Protein AF-A0A653NPD7-F1 (afdb_monomer_lite)

Sequence (84 aa):
MIMEKKSSPQKEPEYIAIANRLKSLRKEKGYKNYEHIAYDLEMSRSAYWRLEQGVNFEIKTLIKICKLLKVSLAEFFKEIDLPE

Secondary structure (DSSP, 8-state):
------PPPPPPHHHHHHHHHHHHHHHHTT--SHHHHHHHTT--HHHHHHHTTT----HHHHHHHHHHHT--HHHHHHT-----

Structure (mmCIF, N/CA/C/O backbone):
data_AF-A0A653NPD7-F1
#
_entry.id   AF-A0A653NPD7-F1
#
loop_
_atom_site.group_PDB
_atom_site.id
_atom_site.type_symbol
_atom_site.label_atom_id
_atom_site.label_alt_id
_atom_site.label_comp_id
_atom_site.label_asym_id
_atom_site.label_entity_id
_atom_site.label_seq_id
_atom_site.pdbx_PDB_ins_code
_atom_site.Cartn_x
_atom_site.Cartn_y
_atom_site.Cartn_z
_atom_site.occupancy
_atom_site.B_iso_or_equiv
_atom_site.auth_seq_id
_atom_site.auth_comp_id
_atom_site.auth_asym_id
_atom_site.auth_atom_id
_atom_site.pdbx_PDB_model_num
ATOM 1 N N . MET A 1 1 ? 35.502 16.255 -2.004 1.00 47.00 1 MET A N 1
ATOM 2 C CA . MET A 1 1 ? 34.083 16.353 -2.410 1.00 47.00 1 MET A CA 1
ATOM 3 C C . MET A 1 1 ? 33.239 15.706 -1.329 1.00 47.00 1 MET A C 1
ATOM 5 O O . MET A 1 1 ? 33.248 14.488 -1.216 1.00 47.00 1 MET A O 1
ATOM 9 N N . ILE A 1 2 ? 32.585 16.507 -0.490 1.00 52.12 2 ILE A N 1
ATOM 10 C CA . ILE A 1 2 ? 31.566 15.999 0.431 1.00 52.12 2 ILE A CA 1
ATOM 11 C C . ILE A 1 2 ? 30.318 15.808 -0.428 1.00 52.12 2 ILE A C 1
ATOM 13 O O . ILE A 1 2 ? 29.797 16.775 -0.973 1.00 52.12 2 ILE A O 1
ATOM 17 N N . MET A 1 3 ? 29.907 14.559 -0.643 1.00 51.44 3 MET A N 1
ATOM 18 C CA . MET A 1 3 ? 28.651 14.271 -1.328 1.00 51.44 3 MET A CA 1
ATOM 19 C C . MET A 1 3 ? 27.524 14.692 -0.385 1.00 51.44 3 MET A C 1
ATOM 21 O O . MET A 1 3 ? 27.291 14.037 0.632 1.00 51.44 3 MET A O 1
ATOM 25 N N . GLU A 1 4 ? 26.859 15.804 -0.686 1.00 43.81 4 GLU A N 1
ATOM 26 C CA . GLU A 1 4 ? 25.628 16.187 -0.004 1.00 43.81 4 GLU A CA 1
ATOM 27 C C . GLU A 1 4 ? 24.635 15.026 -0.136 1.00 43.81 4 GLU A C 1
ATOM 29 O O . GLU A 1 4 ? 24.286 14.598 -1.242 1.00 43.81 4 GLU A O 1
ATOM 34 N N . LYS A 1 5 ? 24.200 14.465 0.999 1.00 49.09 5 LYS A N 1
ATOM 35 C CA . LYS A 1 5 ? 23.043 13.570 1.021 1.00 49.09 5 LYS A CA 1
ATOM 36 C C . LYS A 1 5 ? 21.885 14.362 0.422 1.00 49.09 5 LYS A C 1
ATOM 38 O O . LYS A 1 5 ? 21.392 15.275 1.077 1.00 49.09 5 LYS A O 1
ATOM 43 N N . LYS A 1 6 ? 21.454 14.017 -0.798 1.00 43.38 6 LYS A N 1
ATOM 44 C CA . LYS A 1 6 ? 20.173 14.488 -1.338 1.00 43.38 6 LYS A CA 1
ATOM 45 C C . LYS A 1 6 ? 19.128 14.235 -0.256 1.00 43.38 6 LYS A C 1
ATOM 47 O O . LYS A 1 6 ? 18.922 13.076 0.114 1.00 43.38 6 LYS A O 1
ATOM 52 N N . SER A 1 7 ? 18.537 15.297 0.289 1.00 46.19 7 SER A N 1
ATOM 53 C CA . SER A 1 7 ? 17.390 15.165 1.175 1.00 46.19 7 SER A CA 1
ATOM 54 C C . SER A 1 7 ? 16.362 14.339 0.412 1.00 46.19 7 SER A C 1
ATOM 56 O O . SER A 1 7 ? 16.001 14.652 -0.724 1.00 46.19 7 SER A O 1
ATOM 58 N N . SER A 1 8 ? 15.984 13.192 0.971 1.00 53.75 8 SER A N 1
ATOM 59 C CA . SER A 1 8 ? 14.863 12.423 0.444 1.00 53.75 8 SER A CA 1
ATOM 60 C C . SER A 1 8 ? 13.687 13.386 0.281 1.00 53.75 8 SER A C 1
ATOM 62 O O . SER A 1 8 ? 13.445 14.130 1.236 1.00 53.75 8 SER A O 1
ATOM 64 N N . PRO A 1 9 ? 12.989 13.413 -0.872 1.00 57.84 9 PRO A N 1
ATOM 65 C CA . PRO A 1 9 ? 11.831 14.280 -1.022 1.00 57.84 9 PRO A CA 1
ATOM 66 C C . PRO A 1 9 ? 10.906 14.037 0.168 1.00 57.84 9 PRO A C 1
ATOM 68 O O . PRO A 1 9 ? 10.624 12.880 0.501 1.00 57.84 9 PRO A O 1
ATOM 71 N N . GLN A 1 10 ? 10.553 15.123 0.858 1.00 61.84 10 GLN A N 1
ATOM 72 C CA . GLN A 1 10 ? 9.623 15.104 1.979 1.00 61.84 10 GLN A CA 1
ATOM 73 C C . GLN A 1 10 ? 8.389 14.329 1.504 1.00 61.84 10 GLN A C 1
ATOM 75 O O . GLN A 1 10 ? 7.808 14.669 0.476 1.00 61.84 10 GLN A O 1
ATOM 80 N N . LYS A 1 11 ? 8.060 13.213 2.161 1.00 77.12 11 LYS A N 1
ATOM 81 C CA . LYS A 1 11 ? 6.872 12.446 1.782 1.00 77.12 11 LYS A CA 1
ATOM 82 C C . LYS A 1 11 ? 5.661 13.221 2.266 1.00 77.12 11 LYS A C 1
ATOM 84 O O . LYS A 1 11 ? 5.580 13.490 3.464 1.00 77.12 11 LYS A O 1
ATOM 89 N N . GLU A 1 12 ? 4.761 13.540 1.342 1.00 89.31 12 GLU A N 1
ATOM 90 C CA . GLU A 1 12 ? 3.485 14.166 1.672 1.00 89.31 12 GLU A CA 1
ATOM 91 C C . GLU A 1 12 ? 2.759 13.307 2.719 1.00 89.31 12 GLU A C 1
ATOM 93 O O . GLU A 1 12 ? 2.751 12.068 2.609 1.00 89.31 12 GLU A O 1
ATOM 98 N N . PRO A 1 13 ? 2.211 13.914 3.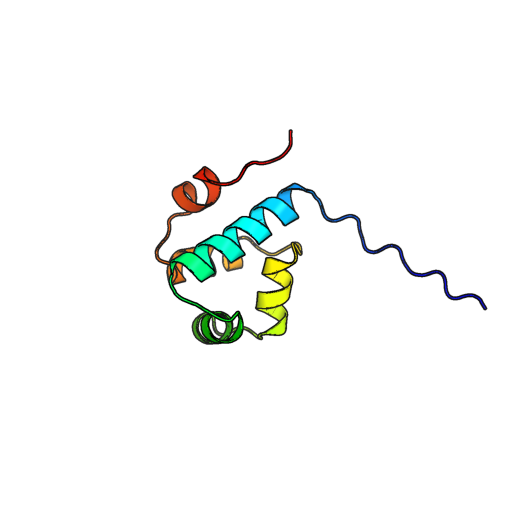777 1.00 92.12 13 PRO A N 1
ATOM 99 C CA . PRO A 1 13 ? 1.635 13.165 4.886 1.00 92.12 13 PRO A CA 1
ATOM 100 C C . PRO A 1 13 ? 0.420 12.312 4.454 1.00 92.12 13 PRO A C 1
ATOM 102 O O . PRO A 1 13 ? 0.215 11.218 4.987 1.00 92.12 13 PRO A O 1
ATOM 105 N N . GLU A 1 14 ? -0.286 12.694 3.390 1.00 93.19 14 GLU A N 1
ATOM 106 C CA . GLU A 1 14 ? -1.329 11.905 2.724 1.00 93.19 14 GLU A CA 1
ATOM 107 C C . GLU A 1 14 ? -0.774 10.605 2.127 1.00 93.19 14 GLU A C 1
ATOM 109 O O . GLU A 1 14 ? -1.416 9.554 2.201 1.00 93.19 14 GLU A O 1
ATOM 114 N N . TYR A 1 15 ? 0.444 10.626 1.571 1.00 94.19 15 TYR A N 1
ATOM 115 C CA . TYR A 1 15 ? 1.071 9.417 1.024 1.00 94.19 15 TYR A CA 1
ATOM 116 C C . TYR A 1 15 ? 1.383 8.422 2.137 1.00 94.19 15 TYR A C 1
ATOM 118 O O . TYR A 1 15 ? 1.240 7.211 1.952 1.00 94.19 15 TYR A O 1
ATOM 126 N N . ILE A 1 16 ? 1.782 8.928 3.304 1.00 94.75 16 ILE A N 1
ATOM 127 C CA . ILE A 1 1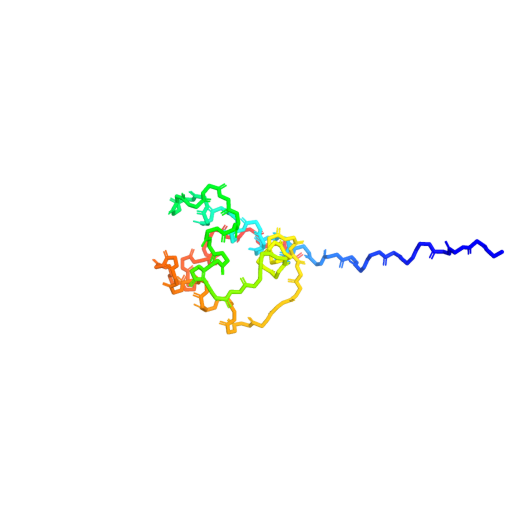6 ? 2.009 8.109 4.493 1.00 94.75 16 ILE A CA 1
ATOM 128 C C . ILE A 1 16 ? 0.690 7.528 5.007 1.00 94.75 16 ILE A C 1
ATOM 130 O O . ILE A 1 16 ? 0.634 6.332 5.300 1.00 94.75 16 ILE A O 1
ATOM 134 N N . ALA A 1 17 ? -0.379 8.325 5.062 1.00 94.94 17 ALA A N 1
ATOM 135 C CA . ALA A 1 17 ? -1.700 7.865 5.485 1.00 94.94 17 ALA A CA 1
ATOM 136 C C . ALA A 1 17 ? -2.230 6.738 4.573 1.00 94.94 17 ALA A C 1
ATOM 138 O O . ALA A 1 17 ? -2.621 5.668 5.053 1.00 94.94 17 ALA A O 1
ATOM 139 N N . ILE A 1 18 ? -2.129 6.913 3.251 1.00 96.00 18 ILE A N 1
ATOM 140 C CA . ILE A 1 18 ? -2.500 5.898 2.251 1.00 96.00 18 ILE A CA 1
ATOM 141 C C . ILE A 1 18 ? -1.634 4.636 2.388 1.00 96.00 18 ILE A C 1
ATOM 143 O O . ILE A 1 18 ? -2.155 3.517 2.372 1.00 96.00 18 ILE A O 1
ATOM 147 N N . ALA A 1 19 ? -0.319 4.784 2.565 1.00 96.00 19 ALA A N 1
ATOM 148 C CA . ALA A 1 19 ? 0.595 3.657 2.749 1.00 96.00 19 ALA A CA 1
ATOM 149 C C . ALA A 1 19 ? 0.290 2.848 4.016 1.00 96.00 19 ALA A C 1
ATOM 151 O O . ALA A 1 19 ? 0.287 1.612 3.991 1.00 96.00 19 ALA A O 1
ATOM 152 N N . ASN A 1 20 ? -0.019 3.537 5.114 1.00 95.81 20 ASN A N 1
ATOM 153 C CA . ASN A 1 20 ? -0.434 2.909 6.362 1.00 95.81 20 ASN A CA 1
ATOM 154 C C . ASN A 1 20 ? -1.742 2.135 6.178 1.00 95.81 20 ASN A C 1
ATOM 156 O O . ASN A 1 20 ? -1.841 0.993 6.633 1.00 95.81 20 ASN A O 1
ATOM 160 N N . ARG A 1 21 ? -2.711 2.696 5.443 1.00 96.69 21 ARG A N 1
ATOM 161 C CA . ARG A 1 21 ? -3.967 2.005 5.127 1.00 96.69 21 ARG A CA 1
ATOM 162 C C . ARG A 1 21 ? -3.742 0.733 4.310 1.00 96.69 21 ARG A C 1
ATOM 164 O O . ARG A 1 21 ? -4.292 -0.310 4.666 1.00 96.69 21 ARG A O 1
ATOM 171 N N . LEU A 1 22 ? -2.897 0.783 3.275 1.00 96.56 22 LEU A N 1
ATOM 172 C CA . LEU A 1 22 ? -2.519 -0.397 2.480 1.00 96.56 22 LEU A CA 1
ATOM 173 C C . LEU A 1 22 ? -1.935 -1.508 3.365 1.00 96.56 22 LEU A C 1
ATOM 175 O O . LEU A 1 22 ? -2.351 -2.666 3.276 1.00 96.56 22 LEU A O 1
ATOM 179 N N . LYS A 1 23 ? -1.023 -1.138 4.267 1.00 95.81 23 LYS A N 1
ATOM 180 C CA . LYS A 1 23 ? -0.371 -2.065 5.196 1.00 95.81 23 LYS A CA 1
ATOM 181 C C . LYS A 1 23 ? -1.339 -2.689 6.195 1.00 95.81 23 LYS A C 1
ATOM 183 O O . LYS A 1 23 ? -1.224 -3.882 6.491 1.00 95.81 23 LYS A O 1
ATOM 188 N N . SER A 1 24 ? -2.281 -1.910 6.716 1.00 95.56 24 SER A N 1
ATOM 189 C CA . SER A 1 24 ? -3.314 -2.402 7.631 1.00 95.56 24 SER A CA 1
ATOM 190 C C . SER A 1 24 ? -4.244 -3.396 6.939 1.00 95.56 24 SER A C 1
ATOM 192 O O . SER A 1 24 ? -4.397 -4.514 7.431 1.00 95.56 24 SER A O 1
ATOM 194 N N . LEU A 1 25 ? -4.765 -3.056 5.755 1.00 96.00 25 LEU A N 1
ATOM 195 C CA . LEU A 1 25 ? -5.646 -3.944 4.988 1.00 96.00 25 LEU A CA 1
ATOM 196 C C . LEU A 1 25 ? -4.953 -5.247 4.583 1.00 96.00 25 LEU A C 1
ATOM 198 O O . LEU A 1 25 ? -5.547 -6.320 4.668 1.00 96.00 25 LEU A O 1
ATOM 202 N N . ARG A 1 26 ? -3.676 -5.183 4.191 1.00 95.44 26 ARG A N 1
ATOM 203 C CA . ARG A 1 26 ? -2.889 -6.386 3.909 1.00 95.44 26 ARG A CA 1
ATOM 204 C C . ARG A 1 26 ? -2.875 -7.338 5.107 1.00 95.44 26 ARG A C 1
ATOM 206 O O . ARG A 1 26 ? -3.124 -8.532 4.947 1.00 95.44 26 ARG A O 1
ATOM 213 N N . LYS A 1 27 ? -2.575 -6.817 6.301 1.00 95.12 27 LYS A N 1
ATOM 214 C CA . LYS A 1 27 ? -2.531 -7.618 7.533 1.00 95.12 27 LYS A CA 1
ATOM 215 C C . LYS A 1 27 ? -3.903 -8.185 7.890 1.00 95.12 27 LYS A C 1
ATOM 217 O O . LYS A 1 27 ? -3.983 -9.361 8.231 1.00 95.12 27 LYS A O 1
ATOM 222 N N . GLU A 1 28 ? -4.957 -7.380 7.774 1.00 94.31 28 GLU A N 1
ATOM 223 C CA . GLU A 1 28 ? -6.345 -7.787 8.034 1.00 94.31 28 GLU A CA 1
ATOM 224 C C . GLU A 1 28 ? -6.770 -8.968 7.151 1.00 94.31 28 GLU A C 1
ATOM 226 O O . GLU A 1 28 ? -7.414 -9.904 7.616 1.00 94.31 28 GLU A O 1
ATOM 231 N N . LYS A 1 29 ? -6.332 -8.981 5.888 1.00 93.12 29 LYS A N 1
ATOM 232 C CA . LYS A 1 29 ? -6.613 -10.065 4.934 1.00 93.12 29 LYS A CA 1
ATOM 233 C C . LYS A 1 29 ? -5.669 -11.270 5.065 1.00 93.12 29 LYS A C 1
ATOM 235 O O . LYS A 1 29 ? -5.704 -12.164 4.228 1.00 93.12 29 LYS A O 1
ATOM 240 N N . GLY A 1 30 ? -4.837 -11.323 6.109 1.00 93.81 30 GLY A N 1
ATOM 241 C CA . GLY A 1 30 ? -4.021 -12.494 6.451 1.00 93.81 30 GLY A CA 1
ATOM 242 C C . GLY A 1 30 ? -2.652 -12.571 5.766 1.00 93.81 30 GLY A C 1
ATOM 243 O O . GLY A 1 30 ? -1.903 -13.526 5.992 1.00 93.81 30 GLY A O 1
ATOM 244 N N . TYR A 1 31 ? -2.263 -11.564 4.982 1.00 93.19 31 TY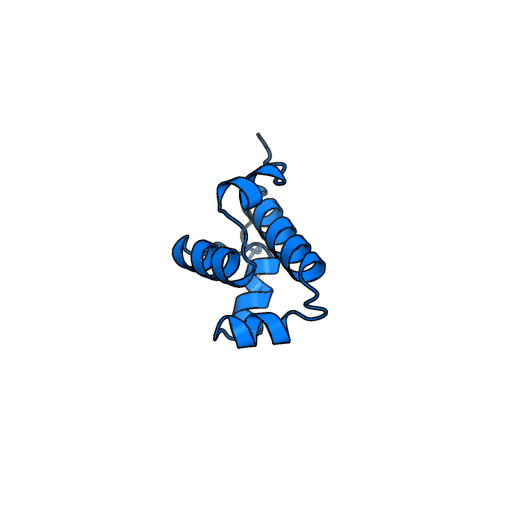R A N 1
ATOM 245 C CA . TYR A 1 31 ? -0.942 -11.512 4.356 1.00 93.19 31 TYR A CA 1
ATOM 246 C C . TYR A 1 31 ? 0.130 -11.120 5.383 1.00 93.19 31 TYR A C 1
ATOM 248 O O . TYR A 1 31 ? 0.404 -9.940 5.632 1.00 93.19 31 TYR A O 1
ATOM 256 N N . LYS A 1 32 ? 0.772 -12.133 5.978 1.00 88.00 32 LYS A N 1
ATOM 257 C CA . LYS A 1 32 ? 1.818 -11.967 7.007 1.00 88.00 32 LYS A CA 1
ATOM 258 C C . LYS A 1 32 ? 3.046 -11.205 6.499 1.00 88.00 32 LYS A C 1
ATOM 260 O O . LYS A 1 32 ? 3.643 -10.435 7.248 1.00 88.00 32 LYS A O 1
ATOM 265 N N . ASN A 1 33 ? 3.395 -11.376 5.226 1.00 86.00 33 ASN A N 1
ATOM 266 C CA . ASN A 1 33 ? 4.508 -10.692 4.574 1.00 86.00 33 ASN A CA 1
ATOM 267 C C . ASN A 1 33 ? 4.027 -9.933 3.323 1.00 86.00 33 ASN A C 1
ATOM 269 O O . ASN A 1 33 ? 2.944 -10.184 2.794 1.00 86.00 33 ASN A O 1
ATOM 273 N N . TYR A 1 34 ? 4.836 -8.979 2.865 1.00 86.25 34 TYR A N 1
ATOM 274 C CA . TYR A 1 34 ? 4.581 -8.249 1.621 1.00 86.25 34 TYR A CA 1
ATOM 275 C C . TYR A 1 34 ? 4.873 -9.093 0.370 1.00 86.25 34 TYR A C 1
ATOM 277 O O . TYR A 1 34 ? 4.524 -8.692 -0.734 1.00 86.25 34 TYR A O 1
ATOM 285 N N . GLU A 1 35 ? 5.521 -10.249 0.516 1.00 90.81 35 GLU A N 1
ATOM 286 C CA . GLU A 1 35 ? 5.903 -11.098 -0.613 1.00 90.81 35 GLU A CA 1
ATOM 287 C C . GLU A 1 35 ? 4.701 -11.817 -1.217 1.00 90.81 35 GLU A C 1
ATOM 289 O O . GLU A 1 35 ? 4.552 -11.836 -2.434 1.00 90.81 35 GLU A O 1
ATOM 294 N N . HIS A 1 36 ? 3.819 -12.346 -0.369 1.00 94.19 36 HIS A N 1
ATOM 295 C CA . HIS A 1 36 ? 2.637 -13.090 -0.798 1.00 94.19 36 HIS A CA 1
ATOM 296 C C . HIS A 1 36 ? 1.660 -12.190 -1.559 1.00 94.19 36 HIS A C 1
ATOM 298 O O . HIS A 1 36 ? 1.198 -12.543 -2.635 1.00 94.19 36 HIS A O 1
ATOM 304 N N . ILE A 1 37 ? 1.396 -10.986 -1.049 1.00 95.50 37 ILE A N 1
ATOM 305 C CA . ILE A 1 37 ? 0.523 -10.044 -1.755 1.00 95.50 37 ILE A CA 1
ATOM 306 C C . ILE A 1 37 ? 1.171 -9.505 -3.033 1.00 95.50 37 ILE A C 1
ATOM 308 O O . ILE A 1 37 ? 0.476 -9.259 -4.011 1.00 95.50 37 ILE A O 1
ATOM 312 N N . ALA A 1 38 ? 2.498 -9.327 -3.052 1.00 96.69 38 ALA A N 1
ATOM 313 C CA . ALA A 1 38 ? 3.194 -8.899 -4.258 1.00 96.69 38 ALA A CA 1
ATOM 314 C C . ALA A 1 38 ? 3.082 -9.966 -5.356 1.00 96.69 38 ALA A C 1
ATOM 316 O O . ALA A 1 38 ? 2.872 -9.618 -6.515 1.00 96.69 38 ALA A O 1
ATOM 317 N N . TYR A 1 39 ? 3.158 -11.246 -4.977 1.00 95.88 39 TYR A N 1
ATOM 318 C CA . TYR A 1 39 ? 2.920 -12.372 -5.875 1.00 95.88 39 TYR A CA 1
ATOM 319 C C . TYR A 1 39 ? 1.498 -12.344 -6.455 1.00 95.88 39 TYR A C 1
ATOM 321 O O . TYR A 1 39 ? 1.351 -12.327 -7.674 1.00 95.88 39 TYR A O 1
ATOM 329 N N . ASP A 1 40 ? 0.472 -12.215 -5.611 1.00 95.50 40 ASP A N 1
ATOM 330 C CA . ASP A 1 40 ? -0.932 -12.161 -6.053 1.00 95.50 40 ASP A CA 1
ATOM 331 C C . ASP A 1 40 ? -1.256 -10.917 -6.901 1.00 95.50 40 ASP A C 1
ATOM 333 O O . ASP A 1 40 ? -2.149 -10.929 -7.748 1.00 95.50 40 ASP A O 1
ATOM 337 N N . LEU A 1 41 ? -0.525 -9.820 -6.686 1.00 95.75 41 LEU A N 1
ATOM 338 C CA . LEU A 1 41 ? -0.613 -8.600 -7.491 1.00 95.75 41 LEU A CA 1
ATOM 339 C C . LEU A 1 41 ? 0.251 -8.643 -8.752 1.00 95.75 41 LEU A C 1
ATOM 341 O O . LEU A 1 41 ? 0.254 -7.654 -9.492 1.00 95.75 41 LEU A O 1
ATOM 345 N N . GLU A 1 42 ? 0.973 -9.736 -9.002 1.00 96.44 42 GLU A N 1
ATOM 346 C CA . GLU A 1 42 ? 1.921 -9.888 -10.113 1.00 96.44 42 GLU A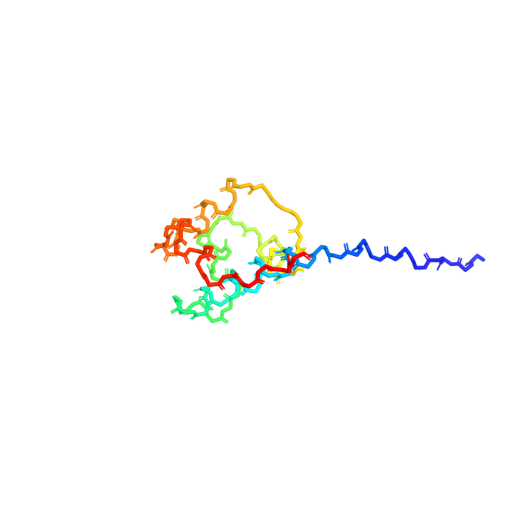 CA 1
ATOM 347 C C . GLU A 1 42 ? 2.907 -8.711 -10.182 1.00 96.44 42 GLU A C 1
ATOM 349 O O . GLU A 1 42 ? 3.160 -8.122 -11.235 1.00 96.44 42 GLU A O 1
ATOM 354 N N . MET A 1 43 ? 3.425 -8.305 -9.025 1.00 95.88 43 MET A N 1
ATOM 355 C CA . MET A 1 43 ? 4.348 -7.185 -8.899 1.00 95.88 43 MET A CA 1
ATOM 356 C C . MET A 1 43 ? 5.604 -7.592 -8.141 1.00 95.88 43 MET A C 1
ATOM 358 O O . MET A 1 43 ? 5.619 -8.537 -7.354 1.00 95.88 43 MET A O 1
ATOM 362 N N . SER A 1 44 ? 6.696 -6.857 -8.348 1.00 97.00 44 SER A N 1
ATOM 363 C CA . SER A 1 44 ? 7.913 -7.138 -7.593 1.00 97.00 44 SER A CA 1
ATOM 364 C C . SER A 1 44 ? 7.717 -6.831 -6.105 1.00 97.00 44 SER A C 1
ATOM 366 O O . SER A 1 44 ? 7.053 -5.861 -5.726 1.00 97.00 44 SER A O 1
ATOM 368 N N . ARG A 1 45 ? 8.372 -7.617 -5.241 1.00 95.94 45 ARG A N 1
ATOM 369 C CA . ARG A 1 45 ? 8.402 -7.387 -3.784 1.00 95.94 45 ARG A CA 1
ATOM 370 C C . ARG A 1 45 ? 8.810 -5.953 -3.437 1.00 95.94 45 ARG A C 1
ATOM 372 O O . ARG A 1 45 ? 8.204 -5.321 -2.578 1.00 95.94 45 ARG A O 1
ATOM 379 N N . SER A 1 46 ? 9.807 -5.422 -4.146 1.00 95.88 46 SER A N 1
ATOM 380 C CA . SER A 1 46 ? 10.298 -4.053 -3.966 1.00 95.88 46 SER A CA 1
ATOM 381 C C . SER A 1 46 ? 9.306 -2.988 -4.439 1.00 95.88 46 SER A C 1
ATOM 383 O O . SER A 1 46 ? 9.295 -1.887 -3.891 1.00 95.88 46 SER A O 1
ATOM 385 N N . ALA A 1 47 ? 8.465 -3.277 -5.439 1.00 95.69 47 ALA A N 1
ATOM 386 C CA . ALA A 1 47 ? 7.385 -2.381 -5.835 1.00 95.69 47 ALA A CA 1
ATOM 387 C C . ALA A 1 47 ? 6.322 -2.301 -4.738 1.00 95.69 47 ALA A C 1
ATOM 389 O O . ALA A 1 47 ? 6.046 -1.199 -4.275 1.00 95.69 47 ALA A O 1
ATOM 390 N N . TYR A 1 48 ? 5.807 -3.440 -4.261 1.00 97.25 48 TYR A N 1
ATOM 391 C CA . TYR A 1 48 ? 4.797 -3.438 -3.198 1.00 97.25 48 TYR A CA 1
ATOM 392 C C . TYR A 1 48 ? 5.329 -2.821 -1.898 1.00 97.25 48 TYR A C 1
ATOM 394 O O . TYR A 1 48 ? 4.668 -1.978 -1.297 1.00 97.25 48 TYR A O 1
ATOM 402 N N . TRP A 1 49 ? 6.557 -3.170 -1.496 1.00 95.69 49 TRP A N 1
ATOM 403 C CA . TRP A 1 49 ? 7.185 -2.585 -0.311 1.00 95.69 49 TRP A CA 1
ATOM 404 C C . TRP A 1 49 ? 7.236 -1.056 -0.390 1.00 95.69 49 TRP A C 1
ATOM 406 O O . TRP A 1 49 ? 6.881 -0.392 0.579 1.00 95.69 49 TRP A O 1
ATOM 416 N N . ARG A 1 50 ? 7.600 -0.489 -1.551 1.00 95.62 50 ARG A N 1
ATOM 417 C CA . ARG A 1 50 ? 7.612 0.968 -1.759 1.00 95.62 50 ARG A CA 1
ATOM 418 C C . ARG A 1 50 ? 6.233 1.602 -1.578 1.00 95.62 50 ARG A C 1
ATOM 420 O O . ARG A 1 50 ? 6.170 2.691 -1.017 1.00 95.62 50 ARG A O 1
ATOM 427 N N . LEU A 1 51 ? 5.151 0.935 -1.988 1.00 96.62 51 LEU A N 1
ATOM 428 C CA . LEU A 1 51 ? 3.787 1.428 -1.750 1.00 96.62 51 LEU A CA 1
ATOM 429 C C . LEU A 1 51 ? 3.514 1.578 -0.250 1.00 96.62 51 LEU A C 1
ATOM 431 O O . LEU A 1 51 ? 3.067 2.632 0.188 1.00 96.62 51 LEU A O 1
ATOM 435 N N . GLU A 1 52 ? 3.896 0.583 0.556 1.00 95.94 52 GLU A N 1
ATOM 436 C CA . GLU A 1 52 ? 3.794 0.662 2.023 1.00 95.94 52 GLU A CA 1
ATOM 437 C C . GLU A 1 52 ? 4.783 1.645 2.666 1.00 95.94 52 GLU A C 1
ATOM 439 O O . GLU A 1 52 ? 4.710 1.887 3.869 1.00 95.94 52 GLU A O 1
ATOM 444 N N . GLN A 1 53 ? 5.723 2.197 1.896 1.00 95.50 53 GLN A N 1
ATOM 445 C CA . GLN A 1 53 ? 6.590 3.285 2.339 1.00 95.50 53 GLN A CA 1
ATOM 446 C C . GLN A 1 53 ? 6.045 4.671 1.962 1.00 95.50 53 GLN A C 1
ATOM 448 O O . GLN A 1 53 ? 6.697 5.652 2.308 1.00 95.50 53 GLN A O 1
ATOM 453 N N . GLY A 1 54 ? 4.914 4.791 1.259 1.00 94.62 54 GL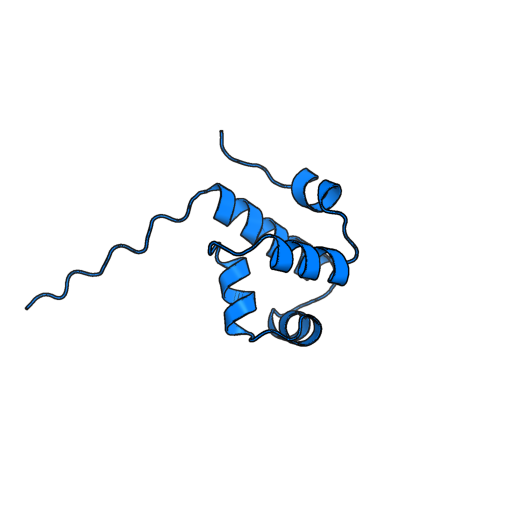Y A N 1
ATOM 454 C CA . GLY A 1 54 ? 4.348 6.094 0.879 1.00 94.62 54 GLY A CA 1
ATOM 455 C C . GLY A 1 54 ? 5.067 6.750 -0.293 1.00 94.62 54 GLY A C 1
ATOM 456 O O . GLY A 1 54 ? 5.420 7.925 -0.237 1.00 94.62 54 GLY A O 1
ATOM 457 N N . VAL A 1 55 ? 5.345 5.978 -1.346 1.00 94.88 55 VAL A N 1
ATOM 458 C CA . VAL A 1 55 ? 5.699 6.558 -2.652 1.00 94.88 55 VAL A CA 1
ATOM 459 C C . VAL A 1 55 ? 4.443 7.050 -3.363 1.00 94.88 55 VAL A C 1
ATOM 461 O O . VAL A 1 55 ? 3.365 6.511 -3.139 1.00 94.88 55 VAL A O 1
ATOM 464 N N . ASN A 1 56 ? 4.588 8.010 -4.274 1.00 95.38 56 ASN A N 1
ATOM 465 C CA . ASN A 1 56 ? 3.526 8.313 -5.226 1.00 95.38 56 ASN A CA 1
ATOM 466 C C . ASN A 1 56 ? 3.336 7.127 -6.193 1.00 95.38 56 ASN A C 1
ATOM 468 O O . ASN A 1 56 ? 4.314 6.514 -6.637 1.00 95.38 56 ASN A O 1
ATOM 472 N N . PHE A 1 57 ? 2.088 6.798 -6.516 1.00 96.06 57 PHE A N 1
ATOM 473 C CA . PHE A 1 57 ? 1.736 5.742 -7.457 1.00 96.06 57 PHE A CA 1
ATOM 474 C C . PHE A 1 57 ? 0.408 6.039 -8.155 1.00 96.06 57 PHE A C 1
ATOM 476 O O . PHE A 1 57 ? -0.418 6.818 -7.691 1.00 96.06 57 PHE A O 1
ATOM 483 N N . GLU A 1 58 ? 0.191 5.389 -9.293 1.00 96.75 58 GLU A N 1
ATOM 484 C CA . GLU A 1 58 ? -1.010 5.604 -10.093 1.00 96.75 58 GLU A CA 1
ATOM 485 C C . GLU A 1 58 ? -2.266 4.983 -9.461 1.00 96.75 58 GLU A C 1
ATOM 487 O O . GLU A 1 58 ? -2.237 3.858 -8.953 1.00 96.75 58 GLU A O 1
ATOM 492 N N . ILE A 1 59 ? -3.415 5.644 -9.624 1.00 97.69 59 ILE A N 1
ATOM 493 C CA . ILE A 1 59 ? -4.723 5.163 -9.140 1.00 97.69 59 ILE A CA 1
ATOM 494 C C . ILE A 1 59 ? -5.067 3.753 -9.653 1.00 97.69 59 ILE A C 1
ATOM 496 O O . ILE A 1 59 ? -5.678 2.969 -8.928 1.00 97.69 59 ILE A O 1
ATOM 500 N N . LYS A 1 60 ? -4.622 3.362 -10.857 1.00 97.69 60 LYS A N 1
ATOM 501 C CA . LYS A 1 60 ? -4.829 1.994 -11.376 1.00 97.69 60 LYS A CA 1
ATOM 502 C C . LYS A 1 60 ? -4.238 0.918 -10.453 1.00 97.69 60 LYS A C 1
ATOM 504 O O . LYS A 1 60 ? -4.828 -0.150 -10.291 1.00 97.69 60 LYS A O 1
ATOM 509 N N . THR A 1 61 ? -3.106 1.214 -9.812 1.00 97.81 61 THR A N 1
ATOM 510 C CA . THR A 1 61 ? -2.457 0.325 -8.845 1.00 97.81 61 THR A CA 1
ATOM 511 C C . THR A 1 61 ? -3.273 0.252 -7.559 1.00 97.81 61 THR A C 1
ATOM 513 O O . THR A 1 61 ? -3.486 -0.850 -7.058 1.00 97.81 61 THR A O 1
ATOM 516 N N . LEU A 1 62 ? -3.811 1.384 -7.076 1.00 97.88 62 LEU A N 1
ATOM 517 C CA . LEU A 1 62 ? -4.739 1.391 -5.935 1.00 97.88 62 LEU A CA 1
ATOM 518 C C . LEU A 1 62 ? -5.942 0.484 -6.214 1.00 97.88 62 LEU A C 1
ATOM 520 O O . LEU A 1 62 ? -6.258 -0.396 -5.418 1.00 97.88 62 LEU A O 1
ATOM 524 N N . ILE A 1 63 ? -6.561 0.644 -7.386 1.00 98.12 63 ILE A N 1
ATOM 525 C CA . ILE A 1 63 ? -7.719 -0.152 -7.807 1.00 98.12 63 ILE A CA 1
ATOM 526 C C . ILE A 1 63 ? -7.371 -1.647 -7.859 1.00 98.12 63 ILE A C 1
ATOM 528 O O . ILE A 1 63 ? -8.168 -2.460 -7.387 1.00 98.12 63 ILE A O 1
ATOM 532 N N . LYS A 1 64 ? -6.200 -2.032 -8.397 1.00 97.94 64 LYS A N 1
ATOM 533 C CA . LYS A 1 64 ? -5.757 -3.443 -8.429 1.00 97.94 64 LYS A CA 1
ATOM 534 C C . LYS A 1 64 ? -5.657 -4.020 -7.012 1.00 97.94 64 LYS A C 1
ATOM 536 O O . LYS A 1 64 ? -6.156 -5.117 -6.771 1.00 97.94 64 LYS A O 1
ATOM 541 N N . ILE A 1 65 ? -5.086 -3.262 -6.074 1.00 97.38 65 ILE A N 1
ATOM 542 C CA . ILE A 1 65 ? -4.938 -3.682 -4.673 1.00 97.38 65 ILE A CA 1
ATOM 543 C C . ILE A 1 65 ? -6.298 -3.822 -3.987 1.00 97.38 65 ILE A C 1
ATOM 545 O O . ILE A 1 65 ? -6.581 -4.864 -3.400 1.00 97.38 65 ILE A O 1
ATOM 549 N N . CYS A 1 66 ? -7.163 -2.814 -4.099 1.00 97.62 66 CYS A N 1
ATOM 550 C CA . CYS A 1 66 ? -8.510 -2.841 -3.529 1.00 97.62 66 CYS A CA 1
ATOM 551 C C . CYS A 1 66 ? -9.330 -4.034 -4.049 1.00 97.62 66 CYS A C 1
ATOM 553 O O . CYS A 1 66 ? -9.964 -4.738 -3.262 1.00 97.62 66 CYS A O 1
ATOM 555 N N . LYS A 1 67 ? -9.250 -4.331 -5.356 1.00 97.69 67 LYS A N 1
ATOM 556 C CA . LYS A 1 67 ? -9.903 -5.504 -5.960 1.00 97.69 67 LYS A CA 1
ATOM 557 C C . LYS A 1 67 ? -9.381 -6.821 -5.388 1.00 97.69 67 LYS A C 1
ATOM 559 O O . LYS A 1 67 ? -10.195 -7.662 -5.014 1.00 97.69 67 LYS A O 1
ATOM 564 N N . LEU A 1 68 ? -8.059 -6.988 -5.284 1.00 96.56 68 LEU A N 1
ATOM 565 C CA . LEU A 1 68 ? -7.463 -8.193 -4.697 1.00 96.56 68 LEU A CA 1
ATOM 566 C C . LEU A 1 68 ? -7.920 -8.391 -3.243 1.00 96.56 68 LEU A C 1
ATOM 568 O O . LEU A 1 68 ? -8.312 -9.488 -2.854 1.00 96.56 68 LEU A O 1
ATOM 572 N N . LEU A 1 69 ? -7.927 -7.313 -2.455 1.00 95.56 69 LEU A N 1
ATOM 573 C CA . LEU A 1 69 ? -8.310 -7.339 -1.040 1.00 95.56 69 LEU A CA 1
ATOM 574 C C . LEU A 1 69 ? -9.831 -7.386 -0.817 1.00 95.56 69 LEU A C 1
ATOM 576 O O . LEU A 1 69 ? -10.271 -7.506 0.331 1.00 95.56 69 LEU A O 1
ATOM 580 N N . LYS A 1 70 ? -10.629 -7.338 -1.894 1.00 96.50 70 LYS A N 1
ATOM 581 C CA . LYS A 1 70 ? -12.099 -7.302 -1.876 1.00 96.50 70 LYS A CA 1
ATOM 582 C C . LYS A 1 70 ? -12.633 -6.160 -1.003 1.00 96.50 70 LYS A C 1
ATOM 584 O O . LYS A 1 70 ? -13.444 -6.385 -0.110 1.00 96.50 70 LYS A O 1
ATOM 589 N N . VAL A 1 71 ? -12.124 -4.954 -1.245 1.00 96.75 71 VAL A N 1
ATOM 590 C CA . VAL A 1 71 ? -12.499 -3.708 -0.558 1.00 96.75 71 VAL A CA 1
ATOM 591 C C . VAL A 1 71 ? -12.808 -2.650 -1.618 1.00 96.75 71 VAL A C 1
ATOM 593 O O . VAL A 1 71 ? -12.086 -2.530 -2.609 1.00 96.75 71 VAL A O 1
ATOM 596 N N . SER A 1 72 ? -13.886 -1.891 -1.445 1.00 97.31 72 SER A N 1
ATOM 597 C CA . SER A 1 72 ? -14.223 -0.759 -2.317 1.00 97.31 72 SER A CA 1
ATOM 598 C C . SER A 1 72 ? -13.313 0.448 -2.051 1.00 97.31 72 SER A C 1
ATOM 600 O O . SER A 1 72 ? -12.722 0.575 -0.982 1.00 97.31 72 SER A O 1
ATOM 602 N N . LEU A 1 73 ? -13.213 1.388 -2.999 1.00 96.81 73 LEU A N 1
ATOM 603 C CA . LEU A 1 73 ? -12.465 2.630 -2.755 1.00 96.81 73 LEU A CA 1
ATOM 604 C C . LEU A 1 73 ? -13.068 3.434 -1.591 1.00 96.81 73 LEU A C 1
ATOM 606 O O . LEU A 1 73 ? -12.328 3.976 -0.781 1.00 96.81 73 LEU A O 1
ATOM 610 N N . ALA A 1 74 ? -14.396 3.457 -1.455 1.00 95.69 74 ALA A N 1
ATOM 611 C CA . ALA A 1 74 ? -15.061 4.141 -0.347 1.00 95.69 74 ALA A CA 1
ATOM 612 C C . ALA A 1 74 ? -14.649 3.558 1.019 1.00 95.69 74 ALA A C 1
ATOM 614 O O . ALA A 1 74 ? -14.242 4.299 1.908 1.00 95.69 74 ALA A O 1
ATOM 615 N N . GLU A 1 75 ? -14.675 2.231 1.174 1.00 95.75 75 GLU A N 1
ATOM 616 C CA . GLU A 1 75 ? -14.206 1.552 2.394 1.00 95.75 75 GLU A CA 1
ATOM 617 C C . GLU A 1 75 ? -12.699 1.715 2.616 1.00 95.75 75 GLU A C 1
ATOM 619 O O . GLU A 1 75 ? -12.233 1.771 3.757 1.00 95.75 75 GLU A O 1
ATOM 624 N N . PHE A 1 76 ? -11.917 1.784 1.536 1.00 96.44 76 PHE A N 1
ATOM 625 C CA . PHE A 1 76 ? -10.490 2.063 1.626 1.00 96.44 76 PHE A CA 1
ATOM 626 C C . PHE A 1 76 ? -10.254 3.426 2.284 1.00 96.44 76 PHE A C 1
ATOM 628 O O . PHE A 1 76 ? -9.539 3.478 3.283 1.00 96.44 76 PHE A O 1
ATOM 635 N N . PHE A 1 77 ? -10.893 4.484 1.772 1.00 95.06 77 PHE A N 1
ATOM 636 C CA . PHE A 1 77 ? -10.700 5.864 2.233 1.00 95.06 77 PHE A CA 1
ATOM 637 C C . PHE A 1 77 ? -11.410 6.200 3.551 1.00 95.06 77 PHE A C 1
ATOM 639 O O . PHE A 1 77 ? -10.979 7.121 4.232 1.00 95.06 77 PHE A O 1
ATOM 646 N N . LYS A 1 78 ? -12.441 5.446 3.955 1.00 92.94 78 LYS A N 1
ATOM 647 C CA . LYS A 1 78 ? -13.187 5.688 5.205 1.00 92.94 78 LYS A CA 1
ATOM 648 C C . LYS A 1 78 ? -12.316 5.660 6.470 1.00 92.94 78 LYS A C 1
ATOM 650 O O . LYS A 1 78 ? -12.615 6.357 7.428 1.00 92.94 78 LYS A O 1
ATOM 655 N N . GLU A 1 79 ? -11.259 4.855 6.471 1.00 86.75 79 GLU A N 1
ATOM 656 C CA . GLU A 1 79 ? -10.366 4.657 7.625 1.00 86.75 79 GLU A CA 1
ATOM 657 C C . GLU A 1 79 ? -9.001 5.333 7.408 1.00 86.75 79 GLU A C 1
ATOM 659 O O . GLU A 1 79 ? -7.967 4.831 7.859 1.00 86.75 79 GLU A O 1
ATOM 664 N N . ILE A 1 80 ? -8.971 6.411 6.622 1.00 90.88 80 ILE A N 1
ATOM 665 C CA . ILE A 1 80 ? -7.774 7.225 6.420 1.00 90.88 80 ILE A CA 1
ATOM 666 C C . ILE A 1 80 ? -7.998 8.555 7.119 1.00 90.88 80 ILE A C 1
ATOM 668 O O . ILE A 1 80 ? -8.874 9.319 6.729 1.00 90.88 80 ILE A O 1
ATOM 672 N N . ASP A 1 81 ? -7.179 8.817 8.131 1.00 84.56 81 ASP A N 1
ATOM 673 C CA . ASP A 1 81 ? -7.062 10.139 8.733 1.00 84.56 81 ASP A CA 1
ATOM 674 C C . ASP A 1 81 ? -6.091 10.953 7.872 1.00 84.56 81 ASP A C 1
ATOM 676 O O . ASP A 1 81 ? -4.875 10.728 7.898 1.00 84.56 81 ASP A O 1
ATOM 680 N N . LEU A 1 82 ? -6.649 11.780 6.987 1.00 81.81 82 LEU A N 1
ATOM 681 C CA . LEU A 1 82 ? -5.867 12.659 6.128 1.00 81.81 82 LEU A CA 1
ATOM 682 C C . LEU A 1 82 ? -5.605 13.971 6.879 1.00 81.81 82 LEU A C 1
ATOM 684 O O . LEU A 1 82 ? -6.543 14.528 7.445 1.00 81.81 82 LEU A O 1
ATOM 688 N N . PRO A 1 83 ? -4.360 14.469 6.884 1.00 77.69 83 PRO A N 1
ATOM 689 C CA . PRO A 1 83 ? -4.052 15.792 7.421 1.00 77.69 83 PRO A CA 1
ATOM 690 C C . PRO A 1 83 ? -4.785 16.885 6.624 1.00 77.69 83 PRO A C 1
ATOM 692 O O . PRO A 1 83 ? -4.979 16.732 5.417 1.00 77.69 83 PRO A O 1
ATOM 695 N N . GLU A 1 84 ? -5.186 17.959 7.312 1.00 73.69 84 GLU A N 1
ATOM 696 C CA . GLU A 1 84 ? -5.760 19.181 6.713 1.00 73.69 84 GLU A CA 1
ATOM 697 C C . GLU A 1 84 ? -4.701 20.094 6.080 1.00 73.69 84 GLU A C 1
ATOM 699 O O . GLU A 1 84 ? -3.580 20.191 6.639 1.00 73.69 84 GLU A O 1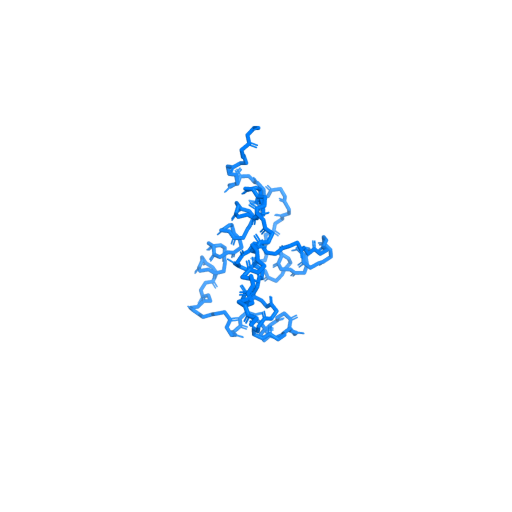
#

Foldseek 3Di:
DPPPPPDDPDQQVQLQLLLVLLVVLCVVLPNPALCVVCVVLVHDSVVSVVSNVRDDDDVVSVVSSCVVSVHDPCRSCVPGDHDD

Radius of gyration: 14.34 Å; chains: 1; bounding box: 49×32×20 Å

pLDDT: mean 88.83, std 14.9, range [43.38, 98.12]